Protein AF-A0A963E621-F1 (afdb_monomer_lite)

pLDDT: mean 94.7, std 4.92, range [62.88, 98.5]

Foldseek 3Di:
DVVVVVVVVVVVDQWDKDKDWDWDWDQDPVRDIDIWIKIWIWIDHPFWWIWIWIDTPVQTWIWTTGQFKTKIARPPVRDIDIDTDHSGPVRD

Structure (mmCIF, N/CA/C/O backbone):
data_AF-A0A963E621-F1
#
_entry.id   AF-A0A963E621-F1
#
loop_
_atom_site.group_PDB
_atom_site.id
_atom_site.type_symbol
_atom_site.label_atom_id
_atom_site.label_alt_id
_atom_site.label_comp_id
_atom_site.label_asym_id
_atom_site.label_entity_id
_atom_site.label_seq_id
_atom_site.pdbx_PDB_ins_code
_atom_site.Cartn_x
_atom_site.Cartn_y
_atom_site.Cartn_z
_atom_site.occupancy
_atom_site.B_iso_or_equiv
_atom_site.auth_seq_id
_atom_site.auth_comp_id
_atom_site.auth_asym_id
_atom_site.auth_atom_id
_atom_site.pdbx_PDB_model_num
ATOM 1 N N . ALA A 1 1 ? 8.066 21.595 8.243 1.00 80.81 1 ALA A N 1
ATOM 2 C CA . ALA A 1 1 ? 6.890 21.903 9.089 1.00 80.81 1 ALA A CA 1
ATOM 3 C C . ALA A 1 1 ? 5.579 21.422 8.452 1.00 80.81 1 ALA A C 1
ATOM 5 O O . ALA A 1 1 ? 4.860 20.672 9.097 1.00 80.81 1 ALA A O 1
ATOM 6 N N . VAL A 1 2 ? 5.313 21.756 7.183 1.00 93.94 2 VAL A N 1
ATOM 7 C CA . VAL A 1 2 ? 4.041 21.457 6.486 1.00 93.94 2 VAL A CA 1
ATOM 8 C C . VAL A 1 2 ? 3.715 19.959 6.374 1.00 93.94 2 VAL A C 1
ATOM 10 O O . VAL A 1 2 ? 2.606 19.553 6.698 1.00 93.94 2 VAL A O 1
ATOM 13 N N . LEU A 1 3 ? 4.688 19.107 6.024 1.00 91.56 3 LEU A N 1
ATOM 14 C CA . LEU A 1 3 ? 4.453 17.657 5.919 1.00 91.56 3 LEU A CA 1
ATOM 15 C C . LEU A 1 3 ? 3.979 17.034 7.243 1.00 91.56 3 LEU A C 1
ATOM 17 O O . LEU A 1 3 ? 3.084 16.194 7.258 1.00 91.56 3 LEU A O 1
ATOM 21 N N . LYS A 1 4 ? 4.551 17.481 8.369 1.00 95.06 4 LYS A N 1
ATOM 22 C CA . LYS A 1 4 ? 4.133 17.024 9.701 1.00 95.06 4 LYS A CA 1
ATOM 23 C C . LYS A 1 4 ? 2.700 17.456 10.006 1.00 95.06 4 LYS A C 1
ATOM 25 O O . LYS A 1 4 ? 1.949 16.651 10.532 1.00 95.06 4 LYS A O 1
ATOM 30 N N . GLN A 1 5 ? 2.311 18.681 9.646 1.00 96.31 5 GLN A N 1
ATOM 31 C CA . GLN A 1 5 ? 0.940 19.167 9.842 1.00 96.31 5 GLN A CA 1
ATOM 32 C C . GLN A 1 5 ? -0.074 18.364 9.023 1.00 96.31 5 GLN A C 1
ATOM 34 O O . GLN A 1 5 ? -1.085 17.938 9.574 1.00 96.31 5 GLN A O 1
ATOM 39 N N . MET A 1 6 ? 0.225 18.082 7.750 1.00 94.00 6 MET A N 1
ATOM 40 C CA . MET A 1 6 ? -0.605 17.208 6.916 1.00 94.00 6 MET A CA 1
ATOM 41 C C . MET A 1 6 ? -0.741 15.814 7.538 1.00 94.00 6 MET A C 1
ATOM 43 O O . MET A 1 6 ? -1.850 15.306 7.667 1.00 94.00 6 MET A O 1
ATOM 47 N N . ALA A 1 7 ? 0.368 15.212 7.982 1.00 92.31 7 ALA A N 1
ATOM 48 C CA . ALA A 1 7 ? 0.342 13.904 8.632 1.00 92.31 7 ALA A CA 1
ATOM 49 C C . ALA A 1 7 ? -0.472 13.918 9.938 1.00 92.31 7 ALA A C 1
ATOM 51 O O . ALA A 1 7 ? -1.232 12.988 10.192 1.00 92.31 7 ALA A O 1
ATOM 52 N N . THR A 1 8 ? -0.347 14.967 10.756 1.00 95.94 8 THR A N 1
ATOM 53 C CA . THR A 1 8 ? -1.155 15.143 11.972 1.00 95.94 8 THR A CA 1
ATOM 54 C C . THR A 1 8 ? -2.642 15.253 11.643 1.00 95.94 8 THR A C 1
ATOM 56 O O . THR A 1 8 ? -3.447 14.592 12.291 1.00 95.94 8 THR A O 1
ATOM 59 N N . TYR A 1 9 ? -3.006 16.026 10.618 1.00 96.06 9 TYR A N 1
ATOM 60 C CA . TYR A 1 9 ? -4.394 16.160 10.179 1.00 96.06 9 TYR A CA 1
ATOM 61 C C . TYR A 1 9 ? -4.968 14.835 9.661 1.00 96.06 9 TYR A C 1
ATOM 63 O O . TYR A 1 9 ? -6.027 14.408 10.103 1.00 96.06 9 TYR A O 1
ATOM 71 N N . LEU A 1 10 ? -4.254 14.121 8.787 1.00 94.69 10 LEU A N 1
ATOM 72 C CA . LEU A 1 10 ? -4.717 12.818 8.295 1.00 94.69 10 LEU A CA 1
ATOM 73 C C . LEU A 1 10 ? -4.858 11.794 9.431 1.00 94.69 10 LEU A C 1
ATOM 75 O O . LEU A 1 10 ? -5.782 10.985 9.424 1.00 94.69 10 LEU A O 1
ATOM 79 N N . ARG A 1 11 ? -3.984 11.849 10.446 1.00 92.31 11 ARG A N 1
ATOM 80 C CA . ARG A 1 11 ? -4.088 10.975 11.623 1.00 92.31 11 ARG A CA 1
ATOM 81 C C . ARG A 1 11 ? -5.346 11.222 12.450 1.00 92.31 11 ARG A C 1
ATOM 83 O O . ARG A 1 11 ? -5.816 10.259 13.053 1.00 92.31 11 ARG A O 1
ATOM 90 N N . SER A 1 12 ? -5.889 12.441 12.473 1.00 95.31 12 SER A N 1
ATOM 91 C CA . SER A 1 12 ? -7.115 12.742 13.222 1.00 95.31 12 SER A CA 1
ATOM 92 C C . SER A 1 12 ? -8.394 12.268 12.527 1.00 95.31 12 SER A C 1
ATOM 94 O O . SER A 1 12 ? -9.457 12.322 13.134 1.00 95.31 12 SER A O 1
ATOM 96 N N . LEU A 1 13 ? -8.325 11.836 11.263 1.00 97.25 13 LEU A N 1
ATOM 97 C CA . LEU A 1 13 ? -9.483 11.363 10.502 1.00 97.25 13 LEU A CA 1
ATOM 98 C C . LEU A 1 13 ? -9.671 9.848 10.671 1.00 97.25 13 LEU A C 1
ATOM 100 O O . LEU A 1 13 ? -8.717 9.076 10.564 1.00 97.25 13 LEU A O 1
ATOM 104 N N . GLU A 1 14 ? -10.917 9.408 10.859 1.00 96.88 14 GLU A N 1
ATOM 105 C CA . GLU A 1 14 ? -11.268 7.978 10.886 1.00 96.88 14 GLU A CA 1
ATOM 106 C C . GLU A 1 14 ? -11.303 7.356 9.486 1.00 96.88 14 GLU A C 1
ATOM 108 O O . GLU A 1 14 ? -10.988 6.180 9.307 1.00 96.88 14 GLU A O 1
ATOM 113 N N . ARG A 1 15 ? -11.706 8.142 8.481 1.00 97.94 15 ARG A N 1
ATOM 114 C CA . ARG A 1 15 ? -11.847 7.712 7.088 1.00 97.94 15 ARG A CA 1
ATOM 115 C C . ARG A 1 15 ? -11.343 8.796 6.161 1.00 97.94 15 ARG A C 1
ATOM 117 O O . ARG A 1 15 ? -11.771 9.943 6.268 1.00 97.94 15 ARG A O 1
ATOM 124 N N . PHE A 1 16 ? -10.469 8.436 5.235 1.00 97.62 16 PHE A N 1
ATOM 125 C CA . PHE A 1 16 ? -9.962 9.380 4.249 1.00 97.62 16 PHE A CA 1
ATOM 126 C C . PHE A 1 16 ? -9.443 8.669 3.001 1.00 97.62 16 PHE A C 1
ATOM 128 O O . PHE A 1 16 ? -9.185 7.463 2.999 1.00 97.62 16 PHE A O 1
ATOM 135 N N . LYS A 1 17 ? -9.296 9.447 1.927 1.00 97.81 17 LYS A N 1
ATOM 136 C CA . LYS A 1 17 ? -8.621 9.026 0.704 1.00 97.81 17 LYS A CA 1
ATOM 137 C C . LYS A 1 17 ? -7.473 9.975 0.390 1.00 97.81 17 LYS A C 1
ATOM 139 O O . LYS A 1 17 ? -7.594 11.178 0.610 1.00 97.81 17 LYS A O 1
ATOM 144 N N . VAL A 1 18 ? -6.390 9.434 -0.149 1.00 96.44 18 VAL A N 1
ATOM 145 C CA . VAL A 1 18 ? -5.248 10.189 -0.669 1.00 96.44 18 VAL A CA 1
ATOM 146 C C . VAL A 1 18 ? -4.961 9.698 -2.079 1.00 96.44 18 VAL A C 1
ATOM 148 O O . VAL A 1 18 ? -4.865 8.495 -2.309 1.00 96.44 18 VAL A O 1
ATOM 151 N N . ARG A 1 19 ? -4.804 10.632 -3.015 1.00 97.56 19 ARG A N 1
ATOM 152 C CA . ARG A 1 19 ? -4.256 10.357 -4.341 1.00 97.56 19 ARG A CA 1
ATOM 153 C C . ARG A 1 19 ? -2.798 10.797 -4.353 1.00 97.56 19 ARG A C 1
ATOM 155 O O . ARG A 1 19 ? -2.495 11.920 -3.959 1.00 97.56 19 ARG A O 1
ATOM 162 N N . VAL A 1 20 ? -1.914 9.905 -4.776 1.00 96.31 20 VAL A N 1
ATOM 163 C CA . VAL A 1 20 ? -0.479 10.155 -4.903 1.00 96.31 20 VAL A CA 1
ATOM 164 C C . VAL A 1 20 ? -0.110 10.039 -6.369 1.00 96.31 20 VAL A C 1
ATOM 166 O O . VAL A 1 20 ? -0.356 9.007 -6.985 1.00 96.31 20 VAL A O 1
ATOM 169 N N . GLU A 1 21 ? 0.506 11.079 -6.909 1.00 96.88 21 GLU A N 1
ATOM 170 C CA . GLU A 1 21 ? 1.106 11.067 -8.239 1.00 96.88 21 GLU A CA 1
ATOM 171 C C . GLU A 1 21 ? 2.620 11.086 -8.048 1.00 96.88 21 GLU A C 1
ATOM 173 O O . GLU A 1 21 ? 3.164 11.941 -7.345 1.00 96.88 21 GLU A O 1
ATOM 178 N N . LYS A 1 22 ? 3.292 10.068 -8.583 1.00 94.69 22 LYS A N 1
ATOM 179 C CA . LYS A 1 22 ? 4.722 9.841 -8.403 1.00 94.69 22 LYS A CA 1
ATOM 180 C C . LYS A 1 22 ? 5.376 9.669 -9.760 1.00 94.69 22 LYS A C 1
ATOM 182 O O . LYS A 1 22 ? 5.043 8.739 -10.487 1.00 94.69 22 LYS A O 1
ATOM 187 N N . THR A 1 23 ? 6.401 10.470 -9.994 1.00 94.75 23 THR A N 1
ATOM 188 C CA . THR A 1 23 ? 7.353 10.293 -11.084 1.00 94.75 23 THR A CA 1
ATOM 189 C C . THR A 1 23 ? 8.684 9.838 -10.497 1.00 94.75 23 THR A C 1
ATOM 191 O O . THR A 1 23 ? 9.160 10.393 -9.507 1.00 94.75 23 THR A O 1
ATOM 194 N N . THR A 1 24 ? 9.274 8.789 -11.060 1.00 93.12 24 THR A N 1
ATOM 195 C CA . THR A 1 24 ? 10.593 8.277 -10.667 1.00 93.12 24 THR A CA 1
ATOM 196 C C . THR A 1 24 ? 11.522 8.308 -11.871 1.00 93.12 24 THR A C 1
ATOM 198 O O . THR A 1 24 ? 11.214 7.713 -12.901 1.00 93.12 24 THR A O 1
ATOM 201 N N . GLU A 1 25 ? 12.664 8.977 -11.731 1.00 93.06 25 GLU A N 1
ATOM 202 C CA . GLU A 1 25 ? 13.715 9.004 -12.748 1.00 93.06 25 GLU A CA 1
ATOM 203 C C . GLU A 1 25 ? 14.897 8.150 -12.291 1.00 93.06 25 GLU A C 1
ATOM 205 O O . GLU A 1 25 ? 15.448 8.361 -11.210 1.00 93.06 25 GLU A O 1
ATOM 210 N N . LEU A 1 26 ? 15.284 7.175 -13.112 1.00 91.00 26 LEU A N 1
ATOM 211 C CA . LEU A 1 26 ? 16.475 6.360 -12.900 1.00 91.00 26 LEU A CA 1
ATOM 212 C C . LEU A 1 26 ? 17.499 6.675 -13.984 1.00 91.00 26 LEU A C 1
ATOM 214 O O . LEU A 1 26 ? 17.184 6.627 -15.172 1.00 91.00 26 LEU A O 1
ATOM 218 N N . ILE A 1 27 ? 18.734 6.939 -13.565 1.00 93.06 27 ILE A N 1
ATOM 219 C CA . ILE A 1 27 ? 19.894 6.974 -14.454 1.00 93.06 27 ILE A CA 1
ATOM 220 C C . ILE A 1 27 ? 20.561 5.606 -14.355 1.00 93.06 27 ILE A C 1
ATOM 222 O O . ILE A 1 27 ? 21.013 5.203 -13.281 1.00 93.06 27 ILE A O 1
ATOM 226 N N . LEU A 1 28 ? 20.560 4.862 -15.456 1.00 91.25 28 LEU A N 1
ATOM 227 C CA . LEU A 1 28 ? 21.189 3.549 -15.525 1.00 91.25 28 LEU A CA 1
ATOM 228 C C . LEU A 1 28 ? 22.717 3.694 -15.609 1.00 91.25 28 LEU A C 1
ATOM 230 O O . LEU A 1 28 ? 23.201 4.716 -16.090 1.00 91.25 28 LEU A O 1
ATOM 234 N N . PRO A 1 29 ? 23.496 2.659 -15.238 1.00 94.19 29 PRO A N 1
ATOM 235 C CA . PRO A 1 29 ? 24.952 2.656 -15.434 1.00 94.19 29 PRO A CA 1
ATOM 236 C C . PRO A 1 29 ? 25.397 2.868 -16.893 1.00 94.19 29 PRO A C 1
ATOM 238 O O . PRO A 1 29 ? 26.558 3.159 -17.146 1.00 94.19 29 PRO A O 1
ATOM 241 N N . THR A 1 30 ? 24.480 2.694 -17.848 1.00 94.75 30 THR A N 1
ATOM 242 C CA . THR A 1 30 ? 24.648 2.940 -19.287 1.00 94.75 30 THR A CA 1
ATOM 243 C C . THR A 1 30 ? 24.298 4.376 -19.712 1.00 94.75 30 THR A C 1
ATOM 245 O O . THR A 1 30 ? 24.128 4.622 -20.903 1.00 94.75 30 THR A O 1
ATOM 248 N N . ASP A 1 31 ? 24.118 5.306 -18.767 1.00 91.25 31 ASP A N 1
ATOM 249 C CA . ASP A 1 31 ? 23.693 6.708 -18.963 1.00 91.25 31 ASP A CA 1
ATOM 250 C C . ASP A 1 31 ? 22.301 6.909 -19.590 1.00 91.25 31 ASP A C 1
ATOM 252 O O . ASP A 1 31 ? 21.890 8.021 -19.932 1.00 91.25 31 ASP A O 1
ATOM 256 N N . GLN A 1 32 ? 21.510 5.844 -19.688 1.00 94.31 32 GLN A N 1
ATOM 257 C CA . GLN A 1 32 ? 20.114 5.930 -20.102 1.00 94.31 32 GLN A CA 1
ATOM 258 C C . GLN A 1 32 ? 19.242 6.458 -18.961 1.00 94.31 32 GLN A C 1
ATOM 260 O O . GLN A 1 32 ? 19.405 6.064 -17.805 1.00 94.31 32 GLN A O 1
ATOM 265 N N . ARG A 1 33 ? 18.269 7.312 -19.298 1.00 91.44 33 ARG A N 1
ATOM 266 C CA . ARG A 1 33 ? 17.256 7.800 -18.357 1.00 91.44 33 ARG A CA 1
ATOM 267 C C . ARG A 1 33 ? 15.963 7.023 -18.534 1.00 91.44 33 ARG A C 1
ATOM 269 O O . ARG A 1 33 ? 15.388 7.019 -19.620 1.00 91.44 33 ARG A O 1
ATOM 276 N N . LEU A 1 34 ? 15.501 6.399 -17.460 1.00 90.50 34 LEU A N 1
ATOM 277 C CA . LEU A 1 34 ? 14.198 5.760 -17.393 1.00 90.50 34 LEU A CA 1
ATOM 278 C C . LEU A 1 34 ? 13.263 6.619 -16.547 1.00 90.50 34 LEU A C 1
ATOM 280 O O . LEU A 1 34 ? 13.573 6.928 -15.399 1.00 90.50 34 LEU A O 1
ATOM 284 N N . HIS A 1 35 ? 12.117 6.970 -17.118 1.00 91.44 35 HIS A N 1
ATOM 285 C CA . HIS A 1 35 ? 11.060 7.715 -16.450 1.00 91.44 35 HIS A CA 1
ATOM 286 C C . HIS A 1 35 ? 9.902 6.768 -16.136 1.00 91.44 35 HIS A C 1
A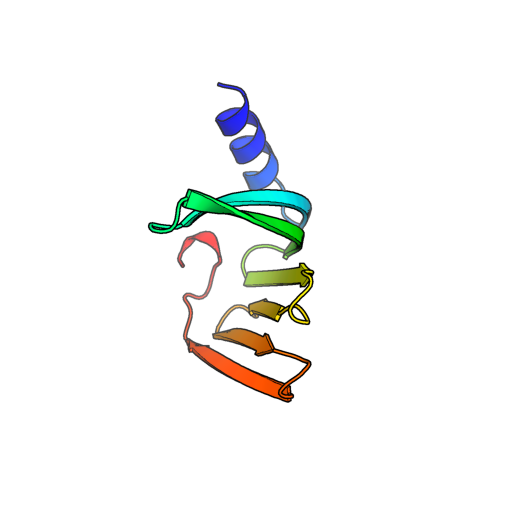TOM 288 O O . HIS A 1 35 ? 9.458 6.016 -17.006 1.00 91.44 35 HIS A O 1
ATOM 294 N N . GLN A 1 36 ? 9.434 6.770 -14.892 1.00 92.38 36 GLN A N 1
ATOM 295 C CA . GLN A 1 36 ? 8.338 5.921 -14.441 1.00 92.38 36 GLN A CA 1
ATOM 296 C C . GLN A 1 36 ? 7.297 6.744 -13.697 1.00 92.38 36 GLN A C 1
ATOM 298 O O . GLN A 1 36 ? 7.533 7.174 -12.566 1.00 92.38 36 GLN A O 1
ATOM 303 N N . ASP A 1 37 ? 6.127 6.875 -14.311 1.00 95.19 37 ASP A N 1
ATOM 304 C CA . ASP A 1 37 ? 4.960 7.471 -13.678 1.00 95.19 37 ASP A CA 1
ATOM 305 C C . ASP A 1 37 ? 4.091 6.412 -13.007 1.00 95.19 37 ASP A C 1
ATOM 307 O O . ASP A 1 37 ? 3.895 5.294 -13.499 1.00 95.19 37 ASP A O 1
ATOM 311 N N . GLN A 1 38 ? 3.554 6.782 -11.853 1.00 96.06 38 GLN A N 1
ATOM 312 C CA . GLN A 1 38 ? 2.641 5.968 -11.081 1.00 96.06 38 GLN A CA 1
ATOM 313 C C . GLN A 1 38 ? 1.617 6.857 -10.382 1.00 96.06 38 GLN A C 1
ATOM 315 O O . GLN A 1 38 ? 1.969 7.820 -9.704 1.00 96.06 38 GLN A O 1
ATOM 320 N N . THR A 1 39 ? 0.347 6.478 -10.489 1.00 97.88 39 THR A N 1
ATOM 321 C CA . THR A 1 39 ? -0.715 7.003 -9.627 1.00 97.88 39 THR A CA 1
ATOM 322 C C . THR A 1 39 ? -1.059 5.952 -8.578 1.00 97.88 39 THR A C 1
ATOM 324 O O . THR A 1 39 ? -1.167 4.768 -8.900 1.00 97.88 39 THR A O 1
ATOM 327 N N . VAL A 1 40 ? -1.235 6.369 -7.327 1.00 98.06 40 VAL A N 1
ATOM 328 C CA . VAL A 1 40 ? -1.724 5.510 -6.245 1.00 98.06 40 VAL A CA 1
ATOM 329 C C . VAL A 1 40 ? -2.948 6.150 -5.611 1.00 98.06 40 VAL A C 1
ATOM 331 O O . VAL A 1 40 ? -2.881 7.280 -5.131 1.00 98.06 40 VAL A O 1
ATOM 334 N N . GLU A 1 41 ? -4.059 5.423 -5.576 1.00 98.38 41 GLU A N 1
ATOM 335 C CA . GLU A 1 41 ? -5.234 5.813 -4.798 1.00 98.38 41 GLU A CA 1
ATOM 336 C C . GLU A 1 41 ? -5.279 4.998 -3.513 1.00 98.38 41 GLU A C 1
ATOM 338 O O . GLU A 1 41 ? -5.377 3.775 -3.547 1.00 98.38 41 GLU A O 1
ATOM 343 N N . ILE A 1 42 ? -5.184 5.680 -2.374 1.00 98.06 42 ILE A N 1
ATOM 344 C C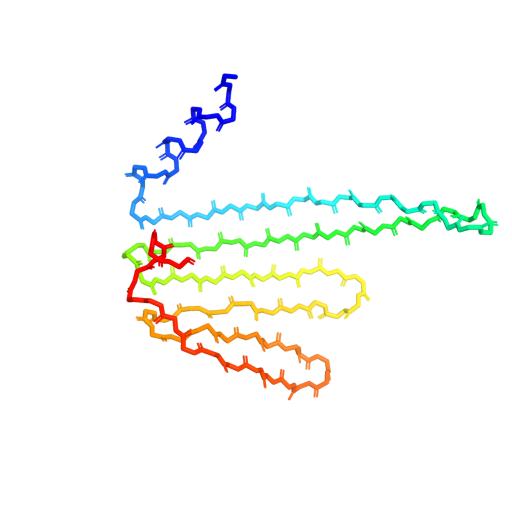A . ILE A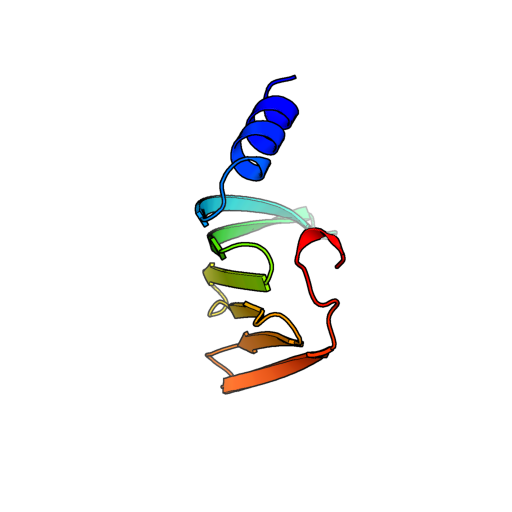 1 42 ? -5.150 5.067 -1.049 1.00 98.06 42 ILE A CA 1
ATOM 345 C C . ILE A 1 42 ? -6.440 5.434 -0.328 1.00 98.06 42 ILE A C 1
ATOM 347 O O . ILE A 1 42 ? -6.722 6.612 -0.121 1.00 98.06 42 ILE A O 1
ATOM 351 N N . ALA A 1 43 ? -7.214 4.434 0.078 1.00 98.38 43 ALA A N 1
ATOM 352 C CA . ALA A 1 43 ? -8.389 4.582 0.920 1.00 98.38 43 ALA A CA 1
ATOM 353 C C . ALA A 1 43 ? -8.133 3.921 2.274 1.00 98.38 43 ALA A C 1
ATOM 355 O O . ALA A 1 43 ? -7.749 2.753 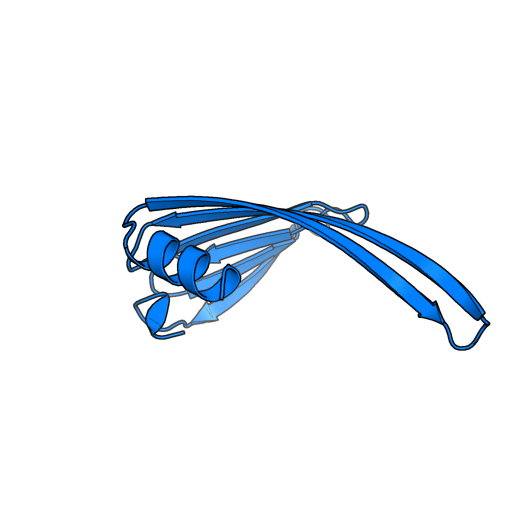2.337 1.00 98.38 43 ALA A O 1
ATOM 356 N N . ILE A 1 44 ? -8.364 4.669 3.351 1.00 97.81 44 ILE A N 1
ATOM 357 C CA . ILE A 1 44 ? -8.173 4.205 4.725 1.00 97.81 44 ILE A CA 1
ATOM 358 C C . ILE A 1 44 ? -9.482 4.358 5.490 1.00 97.81 44 ILE A C 1
ATOM 360 O O . ILE A 1 44 ? -10.144 5.397 5.425 1.00 97.81 44 ILE A O 1
ATOM 364 N N . GLN A 1 45 ? -9.824 3.317 6.240 1.00 98.06 45 GLN A N 1
ATOM 365 C CA . GLN A 1 45 ? -10.809 3.339 7.308 1.00 98.06 45 GLN A CA 1
ATOM 366 C C . GLN A 1 45 ? -10.155 2.723 8.547 1.00 98.06 45 GLN A C 1
ATOM 368 O O . GLN A 1 45 ? -9.853 1.534 8.580 1.00 98.06 45 GLN A O 1
ATOM 373 N N . LYS A 1 46 ? -9.927 3.545 9.567 1.00 95.81 46 LYS A N 1
ATOM 374 C CA . LYS A 1 46 ? -9.312 3.111 10.819 1.00 95.81 46 LYS A CA 1
ATOM 375 C C . LYS A 1 46 ? -10.262 2.224 11.641 1.00 95.81 46 LYS A C 1
ATOM 377 O O . LYS A 1 46 ? -11.480 2.392 11.532 1.00 95.81 46 LYS A O 1
ATOM 382 N N . PRO A 1 47 ? -9.715 1.337 12.491 1.00 96.25 47 PRO A N 1
ATOM 383 C CA . PRO A 1 47 ? -8.282 1.091 12.699 1.00 96.25 47 PRO A CA 1
ATOM 384 C C . PRO A 1 47 ? -7.670 0.072 11.726 1.00 96.25 47 PRO A C 1
ATOM 386 O O . PRO A 1 47 ? -6.456 -0.098 11.740 1.00 96.25 47 PRO A O 1
ATOM 389 N N . ASP A 1 48 ? -8.474 -0.594 10.898 1.00 97.06 48 ASP A N 1
ATOM 390 C CA . ASP A 1 48 ? -8.165 -1.938 10.401 1.00 97.06 48 ASP A CA 1
ATOM 391 C C . ASP A 1 48 ? -8.400 -2.144 8.893 1.00 97.06 48 ASP A C 1
ATOM 393 O O . ASP A 1 48 ? -8.240 -3.250 8.387 1.00 97.06 48 ASP A O 1
ATOM 397 N N . ARG A 1 49 ? -8.766 -1.109 8.128 1.00 98.00 49 ARG A N 1
ATOM 398 C CA . ARG A 1 49 ? -9.004 -1.239 6.682 1.00 98.00 49 ARG A CA 1
ATOM 399 C C . ARG A 1 49 ? -8.168 -0.279 5.864 1.00 98.00 49 ARG A C 1
ATOM 401 O O . ARG A 1 49 ? -8.237 0.942 6.021 1.00 98.00 49 ARG A O 1
ATOM 408 N N . LEU A 1 50 ? -7.444 -0.841 4.905 1.00 97.75 50 LEU A N 1
ATOM 409 C CA . LEU A 1 50 ? -6.693 -0.087 3.912 1.00 97.75 50 LEU A CA 1
ATOM 410 C C . LEU A 1 50 ? -6.832 -0.749 2.545 1.00 97.75 50 LEU A C 1
ATOM 412 O O . LEU A 1 50 ? -6.773 -1.970 2.411 1.00 97.75 50 LEU A O 1
ATOM 416 N N . ARG A 1 51 ? -6.982 0.078 1.514 1.00 98.31 51 ARG A N 1
ATOM 417 C CA . ARG A 1 51 ? -6.828 -0.321 0.118 1.00 98.31 51 ARG A CA 1
ATOM 418 C C . ARG A 1 51 ? -5.929 0.684 -0.586 1.00 98.31 51 ARG A C 1
ATOM 420 O O . ARG A 1 51 ? -6.165 1.883 -0.470 1.00 98.31 51 ARG A O 1
ATOM 427 N N . ALA A 1 52 ? -4.935 0.201 -1.320 1.00 98.25 52 ALA A N 1
ATOM 428 C CA . ALA A 1 52 ? -4.128 1.014 -2.218 1.00 98.25 52 ALA A CA 1
ATOM 429 C C . ALA A 1 52 ? -4.149 0.415 -3.627 1.00 98.25 52 ALA A C 1
ATOM 431 O O . ALA A 1 52 ? -3.719 -0.721 -3.830 1.00 98.25 52 ALA A O 1
ATOM 432 N N . ASP A 1 53 ? -4.644 1.184 -4.592 1.00 98.06 53 ASP A N 1
ATOM 433 C CA . ASP A 1 53 ? -4.667 0.828 -6.007 1.00 98.06 53 ASP A CA 1
ATOM 434 C C . ASP A 1 53 ? -3.496 1.518 -6.717 1.00 98.06 53 ASP A C 1
ATOM 436 O O . ASP A 1 53 ? -3.481 2.739 -6.873 1.00 98.06 53 ASP A O 1
ATOM 440 N N . PHE A 1 54 ? -2.504 0.735 -7.138 1.00 97.12 54 PHE A N 1
ATOM 441 C CA . PHE A 1 54 ? -1.331 1.203 -7.870 1.00 97.12 54 PHE A CA 1
ATOM 442 C C . PHE A 1 54 ? -1.588 1.099 -9.370 1.00 97.12 54 PHE A C 1
ATOM 444 O O . PHE A 1 54 ? -1.822 0.007 -9.884 1.00 97.12 54 PHE A O 1
ATOM 451 N N . GLN A 1 55 ? -1.463 2.215 -10.080 1.00 95.81 55 GLN A N 1
ATOM 452 C CA . GLN A 1 55 ? -1.607 2.296 -11.530 1.00 95.81 55 GLN A CA 1
ATOM 453 C C . GLN A 1 55 ? -0.287 2.754 -12.142 1.00 95.81 55 GLN A C 1
ATOM 455 O O . GLN A 1 55 ? 0.257 3.790 -11.762 1.00 95.81 55 GLN A O 1
ATOM 460 N N . ASN A 1 56 ? 0.246 1.965 -13.067 1.00 92.44 56 ASN A N 1
ATOM 461 C CA . ASN A 1 56 ? 1.440 2.275 -13.846 1.00 92.44 56 ASN A CA 1
ATOM 462 C C . ASN A 1 56 ? 1.376 1.536 -15.191 1.00 92.44 56 ASN A C 1
ATOM 464 O O . ASN A 1 56 ? 0.455 0.758 -15.438 1.00 92.44 56 ASN A O 1
ATOM 468 N N . LEU A 1 57 ? 2.378 1.750 -16.043 1.00 88.69 57 LEU A N 1
ATOM 469 C CA . LEU A 1 57 ? 2.459 1.113 -17.362 1.00 88.69 57 LEU A CA 1
ATOM 470 C C . LEU A 1 57 ? 2.633 -0.417 -17.317 1.00 88.69 57 LEU A C 1
ATOM 472 O O . LEU A 1 57 ? 2.479 -1.072 -18.338 1.00 88.69 57 LEU A O 1
ATOM 476 N N . SER A 1 58 ? 2.949 -0.994 -16.156 1.00 86.44 58 SER A N 1
ATOM 477 C CA . SER A 1 58 ? 3.210 -2.430 -15.978 1.00 86.44 58 SER A CA 1
ATOM 478 C C . SER A 1 58 ? 1.992 -3.204 -15.456 1.00 86.44 58 SER A C 1
ATOM 480 O O . SER A 1 58 ? 2.161 -4.185 -14.737 1.00 86.44 58 SER A O 1
ATOM 482 N N . GLY A 1 59 ? 0.775 -2.718 -15.715 1.00 87.12 59 GLY A N 1
ATOM 483 C CA . GLY A 1 59 ? -0.470 -3.399 -15.332 1.00 87.12 59 GLY A CA 1
ATOM 484 C C . GLY A 1 59 ? -0.946 -3.157 -13.892 1.00 87.12 59 GLY A C 1
ATOM 485 O O . GLY A 1 59 ? -2.055 -3.559 -13.542 1.00 87.12 59 GLY A O 1
ATOM 486 N N . GLY A 1 60 ? -0.171 -2.446 -13.065 1.00 93.44 60 GLY A N 1
ATOM 487 C CA . GLY A 1 60 ? -0.591 -2.055 -11.717 1.00 93.44 60 GLY A CA 1
ATOM 488 C C . GLY A 1 60 ? -0.704 -3.207 -10.706 1.00 93.44 60 GLY A C 1
ATOM 489 O O . GLY A 1 60 ? -0.412 -4.366 -10.998 1.00 93.44 60 GLY A O 1
ATOM 490 N N . ARG A 1 61 ? -1.066 -2.869 -9.461 1.00 96.62 61 ARG A N 1
ATOM 491 C CA . ARG A 1 61 ? -1.249 -3.807 -8.328 1.00 96.62 61 ARG A CA 1
ATOM 492 C C . ARG A 1 61 ? -2.273 -3.261 -7.339 1.00 96.62 61 ARG A C 1
ATOM 494 O O . ARG A 1 61 ? -2.530 -2.062 -7.320 1.00 96.62 61 ARG A O 1
ATOM 501 N N . GLN A 1 62 ? -2.799 -4.118 -6.473 1.00 98.19 62 GLN A N 1
ATOM 502 C CA . GLN A 1 62 ? -3.685 -3.728 -5.377 1.00 98.19 62 GLN A CA 1
ATOM 503 C C . GLN A 1 62 ? -3.146 -4.261 -4.055 1.00 98.19 62 GLN A C 1
ATOM 505 O O . GLN A 1 62 ? -2.899 -5.458 -3.933 1.00 98.19 62 GLN A O 1
ATOM 510 N N . LEU A 1 63 ? -2.977 -3.385 -3.067 1.00 98.00 63 LEU A N 1
ATOM 511 C CA . LEU A 1 63 ? -2.712 -3.772 -1.683 1.00 98.00 63 LEU A CA 1
ATOM 512 C C . LEU A 1 63 ? -4.008 -3.646 -0.885 1.00 98.00 63 LEU A C 1
ATOM 514 O O . LEU A 1 63 ? -4.630 -2.585 -0.886 1.00 98.00 63 LEU A O 1
ATOM 518 N N . LEU A 1 64 ? -4.399 -4.714 -0.201 1.00 98.31 64 LEU A N 1
ATOM 519 C CA . LEU A 1 64 ? -5.594 -4.779 0.632 1.00 98.31 64 LEU A CA 1
ATOM 520 C C . LEU A 1 64 ? -5.214 -5.183 2.055 1.00 98.31 64 LEU A C 1
ATOM 522 O O . LEU A 1 64 ? -4.335 -6.022 2.244 1.00 98.31 64 LEU A O 1
ATOM 526 N N . TYR A 1 65 ? -5.901 -4.610 3.034 1.00 98.31 65 TYR A N 1
ATOM 527 C CA . TYR A 1 65 ? -5.774 -4.935 4.448 1.00 98.31 65 TYR A CA 1
ATOM 528 C C . TYR A 1 65 ? -7.149 -4.953 5.106 1.00 98.31 65 TYR A C 1
ATOM 530 O O . TYR A 1 65 ? -7.956 -4.043 4.888 1.00 98.31 65 TYR A O 1
ATOM 538 N N . ASP A 1 66 ? -7.399 -5.996 5.889 1.00 97.00 66 ASP A N 1
ATOM 539 C CA . ASP A 1 66 ? -8.698 -6.316 6.482 1.00 97.00 66 ASP A CA 1
ATOM 540 C C . ASP A 1 66 ? -8.689 -6.392 8.019 1.00 97.00 66 ASP A C 1
ATOM 542 O O . ASP A 1 66 ? -9.660 -6.871 8.604 1.00 97.00 66 ASP A O 1
ATOM 546 N N . GLY A 1 67 ? -7.600 -5.966 8.665 1.00 97.00 67 GLY A N 1
ATOM 547 C CA . GLY A 1 67 ? -7.431 -6.044 10.117 1.00 97.00 67 GLY A CA 1
ATOM 548 C C . GLY A 1 67 ? -6.719 -7.302 10.591 1.00 97.00 67 GLY A C 1
ATOM 549 O O . GLY A 1 67 ? -6.535 -7.501 11.786 1.00 97.00 67 GLY A O 1
ATOM 550 N N . LYS A 1 68 ? -6.329 -8.188 9.674 1.00 97.12 68 LYS A N 1
ATOM 551 C CA . LYS A 1 68 ? -5.645 -9.442 10.007 1.00 97.12 68 LYS A CA 1
ATOM 552 C C . LYS A 1 68 ? -4.572 -9.811 8.995 1.00 97.12 68 LYS A C 1
ATOM 554 O O . LYS A 1 68 ? -3.608 -10.501 9.327 1.00 97.12 68 LYS A O 1
ATOM 559 N N . THR A 1 69 ? -4.761 -9.450 7.734 1.00 97.81 69 THR A N 1
ATOM 560 C CA . THR A 1 69 ? -3.945 -9.933 6.624 1.00 97.81 69 THR A CA 1
ATOM 561 C C . THR A 1 69 ? -3.730 -8.822 5.608 1.00 97.81 69 THR A C 1
ATOM 563 O O . THR A 1 69 ? -4.678 -8.189 5.149 1.00 97.81 69 THR A O 1
ATOM 566 N N . PHE A 1 70 ? -2.475 -8.607 5.215 1.00 97.81 70 PHE A N 1
ATOM 567 C CA . PHE A 1 70 ? -2.165 -7.859 4.001 1.00 97.81 70 PHE A CA 1
ATOM 568 C C . PHE A 1 70 ? -2.212 -8.800 2.805 1.00 97.81 70 PHE A C 1
ATOM 570 O O . PHE A 1 70 ? -1.626 -9.880 2.846 1.00 97.81 70 PHE A O 1
ATOM 577 N N . THR A 1 71 ? -2.868 -8.378 1.729 1.00 98.50 71 THR A N 1
ATOM 578 C CA . THR A 1 71 ? -2.897 -9.090 0.449 1.00 98.50 71 THR A CA 1
ATOM 579 C C . THR A 1 71 ? -2.429 -8.168 -0.663 1.00 98.50 71 THR A C 1
ATOM 581 O O . THR A 1 71 ? -2.976 -7.083 -0.842 1.00 98.50 71 THR A O 1
ATOM 584 N N . LEU A 1 72 ? -1.432 -8.609 -1.426 1.00 98.19 72 LEU A N 1
ATOM 585 C CA . LEU A 1 72 ? -0.991 -7.956 -2.651 1.00 98.19 72 LEU A CA 1
ATOM 586 C C . LEU A 1 72 ? -1.509 -8.752 -3.849 1.00 98.19 72 LEU A C 1
ATOM 588 O O . LEU A 1 72 ? -1.091 -9.888 -4.064 1.00 98.19 72 LEU A O 1
ATOM 592 N N . TYR A 1 73 ? -2.390 -8.145 -4.634 1.00 98.19 73 TYR A N 1
ATOM 593 C CA . TYR A 1 73 ? -2.948 -8.713 -5.857 1.00 98.19 73 TYR A CA 1
ATOM 594 C C . TYR A 1 73 ? -2.334 -8.045 -7.091 1.00 98.19 73 TYR A C 1
ATOM 596 O O . TYR A 1 73 ? -2.221 -6.818 -7.157 1.00 98.19 73 TYR A O 1
ATOM 604 N N . THR A 1 74 ? -1.930 -8.851 -8.074 1.00 97.25 74 THR A N 1
ATOM 605 C CA . THR A 1 74 ? -1.406 -8.385 -9.367 1.00 97.25 74 THR A CA 1
ATOM 606 C C . THR A 1 74 ? -2.346 -8.879 -10.475 1.00 97.25 74 THR A C 1
ATOM 608 O O . THR A 1 74 ? -2.344 -10.081 -10.755 1.00 97.25 74 THR A O 1
ATOM 611 N N . PRO A 1 75 ? -3.157 -7.993 -11.091 1.00 93.31 75 PRO A N 1
ATOM 612 C CA . PRO A 1 75 ? -4.246 -8.400 -11.985 1.00 93.31 75 PRO A CA 1
ATOM 613 C C . PRO A 1 75 ? -3.806 -9.132 -13.253 1.00 93.31 75 PRO A C 1
ATOM 615 O O . PRO A 1 75 ? -4.396 -10.149 -13.595 1.00 93.31 75 PRO A O 1
ATOM 618 N N . GLU A 1 76 ? -2.769 -8.641 -13.936 1.00 90.50 76 GLU A N 1
ATOM 619 C CA . GLU A 1 76 ? -2.331 -9.176 -15.235 1.00 90.50 76 GLU A CA 1
ATOM 620 C C . GLU A 1 76 ? -1.911 -10.660 -15.175 1.00 90.50 76 GLU A C 1
ATOM 622 O O . GLU A 1 76 ? -2.496 -11.469 -15.893 1.00 90.50 76 GLU A O 1
ATOM 627 N N . PRO A 1 77 ? -0.995 -11.080 -14.281 1.00 94.88 77 PRO A N 1
ATOM 628 C CA . PRO A 1 77 ? -0.728 -12.499 -14.043 1.00 94.88 77 PRO A CA 1
ATOM 629 C C . PRO A 1 77 ? -1.823 -13.210 -13.226 1.00 94.88 77 PRO A C 1
ATOM 631 O O . PRO A 1 77 ? -1.731 -14.417 -13.025 1.00 94.88 77 PRO A O 1
ATOM 634 N N . ASN A 1 78 ? -2.829 -12.488 -12.723 1.00 95.94 78 ASN A N 1
ATOM 635 C CA . ASN A 1 78 ? -3.892 -12.982 -11.846 1.00 95.94 78 ASN A CA 1
ATOM 636 C C . ASN A 1 78 ? -3.386 -13.782 -10.630 1.00 95.94 78 ASN A C 1
ATOM 638 O O . ASN A 1 78 ? -3.894 -14.855 -10.302 1.00 95.94 78 ASN A O 1
ATOM 642 N N . VAL A 1 79 ? -2.371 -13.252 -9.947 1.00 97.50 79 VAL A N 1
ATOM 643 C CA . VAL A 1 79 ? -1.799 -13.870 -8.741 1.00 97.50 79 VAL A CA 1
ATOM 644 C C . VAL A 1 79 ? -1.924 -12.951 -7.537 1.00 97.50 79 VAL A C 1
ATOM 646 O O . VAL A 1 79 ? -1.945 -11.723 -7.667 1.00 97.50 79 VAL A O 1
ATOM 649 N N . TYR A 1 80 ? -1.962 -13.550 -6.349 1.00 98.31 80 TYR A N 1
ATOM 650 C CA . TYR A 1 80 ? -1.913 -12.824 -5.089 1.00 98.31 80 TYR A CA 1
ATOM 651 C C . TYR A 1 80 ? -0.961 -13.488 -4.096 1.00 98.31 80 TYR A C 1
ATOM 653 O O . TYR A 1 80 ? -0.726 -14.695 -4.138 1.00 98.31 80 TYR A O 1
ATOM 661 N N . ALA A 1 81 ? -0.427 -12.675 -3.192 1.00 98.31 81 ALA A N 1
ATOM 662 C CA . ALA A 1 81 ? 0.310 -13.122 -2.022 1.00 98.31 81 ALA A CA 1
ATOM 663 C C . ALA A 1 81 ? -0.286 -12.461 -0.779 1.00 98.31 81 ALA A C 1
ATOM 665 O O . ALA A 1 81 ? -0.665 -11.288 -0.826 1.00 98.31 81 ALA A O 1
ATOM 666 N N . SER A 1 82 ? -0.342 -13.202 0.325 1.00 98.50 82 SER A N 1
ATOM 667 C CA . SER A 1 82 ? -0.911 -12.724 1.583 1.00 98.50 82 SER A CA 1
ATOM 668 C C . SER A 1 82 ? 0.025 -13.005 2.753 1.00 98.50 82 SER A C 1
ATOM 670 O O . SER A 1 82 ? 0.698 -14.035 2.783 1.00 98.50 82 SER A O 1
ATOM 672 N N . ALA A 1 83 ? 0.049 -12.097 3.724 1.00 98.06 83 ALA A N 1
ATOM 673 C CA . ALA A 1 83 ? 0.823 -12.226 4.953 1.00 98.06 83 ALA A CA 1
ATOM 674 C C . ALA A 1 83 ? 0.002 -11.753 6.158 1.00 98.06 83 ALA A C 1
ATOM 676 O O . ALA A 1 83 ? -0.788 -10.813 6.046 1.00 98.06 83 ALA A O 1
ATOM 677 N N . ALA A 1 84 ? 0.196 -12.402 7.309 1.00 97.50 84 ALA A N 1
ATOM 678 C CA . ALA A 1 84 ? -0.409 -11.962 8.561 1.00 97.50 84 ALA A CA 1
ATOM 679 C C . ALA A 1 84 ? 0.085 -10.555 8.932 1.00 97.50 84 ALA A C 1
ATOM 681 O O . ALA A 1 84 ? 1.239 -10.208 8.68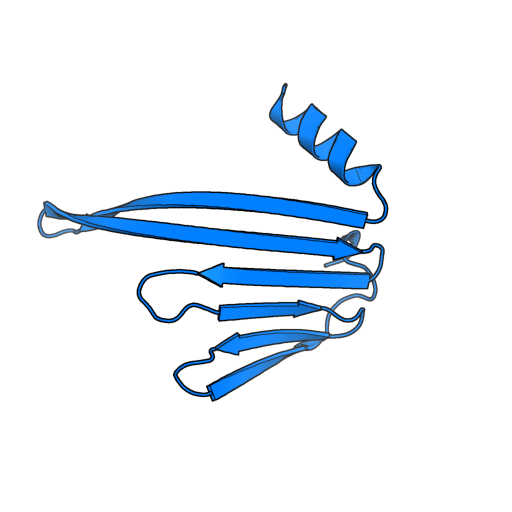3 1.00 97.50 84 ALA A O 1
ATOM 682 N N . ALA A 1 85 ? -0.797 -9.764 9.530 1.00 95.75 85 ALA A N 1
ATOM 683 C CA . ALA A 1 85 ? -0.550 -8.388 9.926 1.00 95.75 85 ALA A CA 1
ATOM 684 C C . ALA A 1 85 ? -1.044 -8.159 11.359 1.00 95.75 85 ALA A C 1
ATOM 686 O O . ALA A 1 85 ? -1.872 -8.920 11.867 1.00 95.75 85 ALA A O 1
ATOM 687 N N . ALA A 1 86 ? -0.539 -7.107 12.004 1.00 95.44 86 ALA A N 1
ATOM 688 C CA . ALA A 1 86 ? -1.081 -6.630 13.272 1.00 95.44 86 ALA A CA 1
ATOM 689 C C . ALA A 1 86 ? -2.574 -6.255 13.117 1.00 95.44 86 ALA A C 1
ATOM 691 O O . ALA A 1 86 ? -3.030 -6.062 11.986 1.00 95.44 86 ALA A O 1
ATOM 692 N N . PRO A 1 87 ? -3.351 -6.165 14.212 1.00 93.62 87 PRO A N 1
ATOM 693 C CA . PRO A 1 87 ? -4.785 -5.887 14.143 1.00 93.62 87 PRO A CA 1
ATOM 694 C C . PRO A 1 87 ? -5.136 -4.433 13.795 1.00 93.62 87 PRO A C 1
ATOM 696 O O . PRO A 1 87 ? -6.294 -4.146 13.493 1.00 93.62 87 PRO A O 1
ATOM 699 N N . THR A 1 88 ? -4.163 -3.516 13.823 1.00 94.62 88 THR A N 1
ATOM 700 C CA . THR A 1 88 ? -4.372 -2.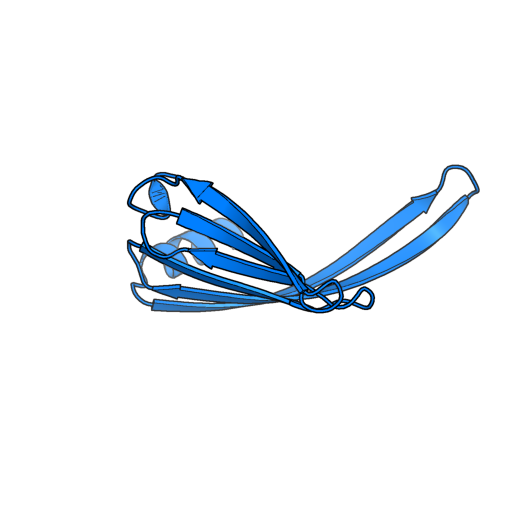112 13.452 1.00 94.62 88 THR A CA 1
ATOM 701 C C . THR A 1 88 ? -3.283 -1.589 12.513 1.00 94.62 88 THR A C 1
ATOM 703 O O . THR A 1 88 ? -2.134 -2.017 12.578 1.00 94.62 88 THR A O 1
ATOM 706 N N . ILE A 1 89 ? -3.634 -0.617 11.661 1.00 89.81 89 ILE A N 1
ATOM 707 C CA . ILE A 1 89 ? -2.712 0.039 10.708 1.00 89.81 89 ILE A CA 1
ATOM 708 C C . ILE A 1 89 ? -1.560 0.758 11.431 1.00 89.81 89 ILE A C 1
ATOM 710 O O . ILE A 1 89 ? -0.478 0.902 10.873 1.00 89.81 89 ILE A O 1
ATOM 714 N N . ASP A 1 90 ? -1.781 1.231 12.659 1.00 86.38 90 ASP A N 1
ATOM 715 C CA . ASP A 1 90 ? -0.756 1.953 13.423 1.00 86.38 90 ASP A CA 1
ATOM 716 C C . ASP A 1 90 ? 0.253 0.999 14.110 1.00 86.38 90 ASP A C 1
ATOM 718 O O . ASP A 1 90 ? 1.282 1.456 14.608 1.00 86.38 90 ASP A O 1
ATOM 722 N N . GLU A 1 91 ? -0.018 -0.313 14.121 1.00 80.38 91 GLU A N 1
ATOM 723 C CA . GLU A 1 91 ? 0.822 -1.364 14.727 1.00 80.38 91 GLU A CA 1
ATOM 724 C C . GLU A 1 91 ? 1.577 -2.227 13.697 1.00 80.38 91 GLU A C 1
ATOM 726 O O . GLU A 1 91 ? 2.314 -3.137 14.084 1.00 80.38 91 GLU A O 1
ATOM 731 N N . THR A 1 92 ? 1.381 -1.974 12.400 1.00 62.88 92 THR A N 1
ATOM 732 C CA . THR A 1 92 ? 2.108 -2.621 11.290 1.00 62.88 92 THR A CA 1
ATOM 733 C C . THR A 1 92 ? 3.358 -1.845 10.912 1.00 62.88 92 THR A C 1
ATOM 735 O O . THR A 1 92 ? 4.405 -2.493 10.699 1.00 62.88 92 THR A O 1
#

Radius of gyration: 16.0 Å; chains: 1; bounding box: 37×36×35 Å

Secondary structure (DSSP, 8-state):
-HHHHHHHHHHT-SEEEEEEEEEEEEE-TTS-EEEEEEEEEEEEETTTEEEEEEEETT--EEEEE-SSEEEEEETTTTEEEEEE--SSGGG-

Sequence (92 aa):
AVLKQMATYLRSLERFKVRVEKTTELILPTDQRLHQDQTVEIAIQKPDRLRADFQNLSGGRQLLYDGKTFTLYTPEPNVYASAAAAPTIDET